Protein AF-A0A1C7N4V4-F1 (afdb_monomer)

Nearest PDB structures (foldseek):
  7eu1-assembly1_I  TM=4.969E-01  e=3.376E+00  Arabidopsis thaliana

Structure (mmCIF, N/CA/C/O backbone):
data_AF-A0A1C7N4V4-F1
#
_entry.id   AF-A0A1C7N4V4-F1
#
loop_
_atom_site.group_PDB
_atom_site.id
_atom_site.type_symbol
_atom_site.label_atom_id
_atom_site.label_alt_id
_atom_site.label_comp_id
_atom_site.label_asym_id
_atom_site.label_entity_id
_atom_site.label_seq_id
_atom_site.pdbx_PDB_ins_code
_atom_site.Cartn_x
_atom_site.Cartn_y
_atom_site.Cartn_z
_atom_site.occupancy
_atom_site.B_iso_or_equiv
_atom_site.auth_seq_id
_atom_site.auth_comp_id
_atom_site.auth_asym_id
_atom_site.auth_atom_id
_atom_site.pdbx_PDB_model_num
ATOM 1 N N . MET A 1 1 ? 25.519 3.344 -35.741 1.00 46.22 1 MET A N 1
ATOM 2 C CA . MET A 1 1 ? 24.400 3.957 -34.992 1.00 46.22 1 MET A CA 1
ATOM 3 C C . MET A 1 1 ? 23.697 2.880 -34.176 1.00 46.22 1 MET A C 1
ATOM 5 O O . MET A 1 1 ? 22.930 2.125 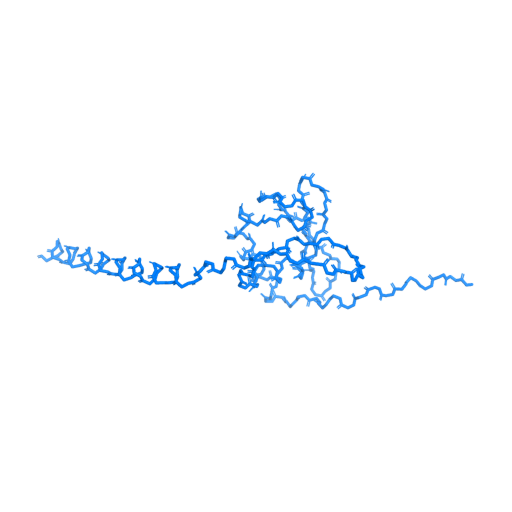-34.758 1.00 46.22 1 MET A O 1
ATOM 9 N N . PRO A 1 2 ? 23.956 2.745 -32.867 1.00 54.47 2 PRO A N 1
ATOM 10 C CA . PRO A 1 2 ? 23.003 2.107 -31.973 1.00 54.47 2 PRO A CA 1
ATOM 11 C C . PRO A 1 2 ? 22.009 3.168 -31.467 1.00 54.47 2 PRO A C 1
ATOM 13 O O . PRO A 1 2 ? 22.430 4.285 -31.159 1.00 54.47 2 PRO A O 1
ATOM 16 N N . PRO A 1 3 ? 20.701 2.872 -31.375 1.00 49.16 3 PRO A N 1
ATOM 17 C CA . PRO A 1 3 ? 19.761 3.797 -30.768 1.00 49.16 3 PRO A CA 1
ATOM 18 C C . PRO A 1 3 ? 20.096 3.902 -29.281 1.00 49.16 3 PRO A C 1
ATOM 20 O O . PRO A 1 3 ? 19.953 2.939 -28.523 1.00 49.16 3 PRO A O 1
ATOM 23 N N . SER A 1 4 ? 20.562 5.080 -28.873 1.00 50.47 4 SER A N 1
ATOM 24 C CA . SER A 1 4 ? 20.675 5.497 -27.482 1.00 50.47 4 SER A CA 1
ATOM 25 C C . SER A 1 4 ? 19.311 5.277 -26.839 1.00 50.47 4 SER A C 1
ATOM 27 O O . SER A 1 4 ? 18.379 6.045 -27.080 1.00 50.47 4 SER A O 1
ATOM 29 N N . ARG A 1 5 ? 19.153 4.181 -26.086 1.00 54.91 5 ARG A N 1
ATOM 30 C CA . ARG A 1 5 ? 17.935 3.918 -25.317 1.00 54.91 5 ARG A CA 1
ATOM 31 C C . ARG A 1 5 ? 17.734 5.124 -24.415 1.00 54.91 5 ARG A C 1
ATOM 33 O O . ARG A 1 5 ? 18.486 5.313 -23.462 1.00 54.91 5 ARG A O 1
ATOM 40 N N . GLY A 1 6 ? 16.764 5.958 -24.789 1.00 46.00 6 GLY A N 1
ATOM 41 C CA . GLY A 1 6 ? 16.431 7.185 -24.091 1.00 46.00 6 GLY A CA 1
ATOM 42 C C . GLY A 1 6 ? 16.343 6.897 -22.603 1.00 46.00 6 GLY A C 1
ATOM 43 O O . GLY A 1 6 ? 15.608 5.999 -22.181 1.00 46.00 6 GLY A O 1
ATOM 44 N N . ARG A 1 7 ? 17.145 7.633 -21.833 1.00 52.16 7 ARG A N 1
ATOM 45 C CA . ARG A 1 7 ? 17.119 7.665 -20.376 1.00 52.16 7 ARG A CA 1
ATOM 46 C C . ARG A 1 7 ? 15.733 8.158 -19.967 1.00 52.16 7 ARG A C 1
ATOM 48 O O . ARG A 1 7 ? 15.498 9.355 -19.854 1.00 52.16 7 ARG A O 1
ATOM 55 N N . ARG A 1 8 ? 14.785 7.228 -19.864 1.00 46.44 8 ARG A N 1
ATOM 56 C CA . ARG A 1 8 ? 13.410 7.519 -19.478 1.00 46.44 8 ARG A CA 1
ATOM 57 C C . ARG A 1 8 ? 13.401 7.844 -17.992 1.00 46.44 8 ARG A C 1
ATOM 59 O O . ARG A 1 8 ? 13.693 6.981 -17.175 1.00 46.44 8 ARG A O 1
ATOM 66 N N . SER A 1 9 ? 13.090 9.111 -17.740 1.00 45.44 9 SER A N 1
ATOM 67 C CA . SER A 1 9 ? 12.608 9.743 -16.518 1.00 45.44 9 SER A CA 1
ATOM 68 C C . SER A 1 9 ? 13.355 9.413 -15.233 1.00 45.44 9 SER A C 1
ATOM 70 O O . SER A 1 9 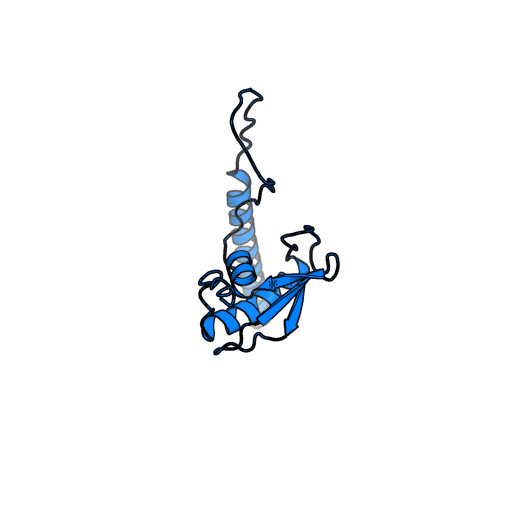? 13.286 8.318 -14.686 1.00 45.44 9 SER A O 1
ATOM 72 N N . THR A 1 10 ? 13.989 10.457 -14.713 1.00 50.41 10 THR A N 1
ATOM 73 C CA . THR A 1 10 ? 14.290 10.713 -13.305 1.00 50.41 10 THR A CA 1
ATOM 74 C C . THR A 1 10 ? 13.050 10.497 -12.423 1.00 50.41 10 THR A C 1
ATOM 76 O O . THR A 1 10 ? 12.449 11.442 -11.923 1.00 50.41 10 THR A O 1
ATOM 79 N N . LEU A 1 11 ? 12.626 9.247 -12.248 1.00 56.56 11 LEU A N 1
ATOM 80 C CA . LEU A 1 11 ? 11.815 8.845 -11.111 1.00 56.56 11 LEU A CA 1
ATOM 81 C C . LEU A 1 11 ? 12.766 8.880 -9.926 1.00 56.56 11 LEU A C 1
ATOM 83 O O . LEU A 1 11 ? 13.590 7.985 -9.747 1.00 56.56 11 LEU A O 1
ATOM 87 N N . SER A 1 12 ? 12.717 9.988 -9.196 1.00 67.12 12 SER A N 1
ATOM 88 C CA . SER A 1 12 ? 13.520 10.221 -8.006 1.00 67.12 12 SER A CA 1
ATOM 89 C C . SER A 1 12 ? 13.377 9.025 -7.066 1.00 67.12 12 SER A C 1
ATOM 91 O O . SER A 1 12 ? 12.292 8.768 -6.544 1.00 67.12 12 SER A O 1
ATOM 93 N N . HIS A 1 13 ? 14.455 8.258 -6.918 1.00 79.12 13 HIS A N 1
ATOM 94 C CA . HIS A 1 13 ? 14.512 7.099 -6.035 1.00 79.12 13 HIS A CA 1
ATOM 95 C C . HIS A 1 13 ? 14.109 7.517 -4.618 1.00 79.12 13 HIS A C 1
ATOM 97 O O . HIS A 1 13 ? 14.475 8.609 -4.182 1.00 79.12 13 HIS A O 1
ATOM 103 N N . LEU A 1 14 ? 13.346 6.671 -3.922 1.00 83.88 14 LEU A N 1
ATOM 104 C CA . LEU A 1 14 ? 13.024 6.915 -2.520 1.00 83.88 14 LEU A CA 1
ATOM 105 C C . LEU A 1 14 ? 14.290 6.768 -1.674 1.00 83.88 14 LEU A C 1
ATOM 107 O O . LEU A 1 14 ? 15.121 5.890 -1.951 1.00 83.88 14 LEU A O 1
ATOM 111 N N . THR A 1 15 ? 14.423 7.599 -0.643 1.00 88.38 15 THR A N 1
ATOM 112 C CA . THR A 1 15 ? 15.481 7.441 0.361 1.00 88.38 15 THR A CA 1
ATOM 113 C C . THR A 1 15 ? 15.248 6.168 1.187 1.00 88.38 15 THR A C 1
ATOM 115 O O . THR A 1 15 ? 14.132 5.640 1.214 1.00 88.38 15 THR A O 1
ATOM 118 N N . PRO A 1 16 ? 16.268 5.630 1.876 1.00 86.56 16 PRO A N 1
ATOM 119 C CA . PRO A 1 16 ? 16.095 4.460 2.739 1.00 86.56 16 PRO A CA 1
ATOM 120 C C . PRO A 1 16 ? 14.980 4.626 3.786 1.00 86.56 16 PRO A C 1
ATOM 122 O O . PRO A 1 16 ? 14.211 3.696 4.031 1.00 86.56 16 PRO A O 1
ATOM 125 N N . GLU A 1 17 ? 14.841 5.823 4.356 1.00 88.50 17 GLU A N 1
ATOM 126 C CA . GLU A 1 17 ? 13.809 6.164 5.338 1.00 88.50 17 GLU A CA 1
ATOM 127 C C . GLU A 1 17 ? 12.414 6.144 4.702 1.00 88.50 17 GLU A C 1
ATOM 129 O O . GLU A 1 17 ? 11.462 5.609 5.276 1.00 88.50 17 GLU A O 1
ATOM 134 N N . GLU A 1 18 ? 12.289 6.676 3.485 1.00 90.19 18 GLU A N 1
ATOM 135 C CA . GLU A 1 18 ? 11.046 6.638 2.716 1.00 90.19 18 GLU A CA 1
ATOM 136 C C . GLU A 1 18 ? 10.666 5.207 2.319 1.00 90.19 18 GLU A C 1
ATOM 138 O O . GLU A 1 18 ? 9.488 4.857 2.361 1.00 90.19 18 GLU A O 1
ATOM 143 N N . ILE A 1 19 ? 11.637 4.349 1.992 1.00 89.56 19 ILE A N 1
ATOM 144 C CA . ILE A 1 19 ? 11.397 2.926 1.704 1.00 89.56 19 ILE A CA 1
ATOM 145 C C . ILE A 1 19 ? 10.886 2.200 2.953 1.00 89.56 19 ILE A C 1
ATOM 147 O O . ILE A 1 19 ? 9.952 1.392 2.865 1.00 89.56 19 ILE A O 1
ATOM 151 N N . LEU A 1 20 ? 11.462 2.484 4.123 1.00 90.44 20 LEU A N 1
ATOM 152 C CA . LEU A 1 20 ? 10.993 1.918 5.386 1.00 90.44 20 LEU A CA 1
ATOM 153 C C . LEU A 1 20 ? 9.554 2.365 5.673 1.00 90.44 20 LEU A C 1
ATOM 155 O O . LEU A 1 20 ? 8.677 1.531 5.906 1.00 90.44 20 LEU A O 1
ATOM 159 N N . ARG A 1 21 ? 9.283 3.667 5.546 1.00 92.44 21 ARG A N 1
ATOM 160 C CA . ARG A 1 21 ? 7.944 4.236 5.729 1.00 92.44 21 ARG A CA 1
ATOM 161 C C . ARG A 1 21 ? 6.935 3.672 4.729 1.00 92.44 21 ARG A C 1
ATOM 163 O O . ARG A 1 21 ? 5.825 3.323 5.119 1.00 92.44 21 ARG A O 1
ATOM 170 N N . LEU A 1 22 ? 7.315 3.535 3.459 1.00 91.62 22 LEU A N 1
ATOM 171 C CA . LEU A 1 22 ? 6.507 2.891 2.424 1.00 91.62 22 LEU A CA 1
ATOM 172 C C . LEU A 1 22 ? 6.145 1.461 2.821 1.00 91.62 22 LEU A C 1
ATOM 174 O O . LEU A 1 22 ? 5.012 1.046 2.616 1.00 91.62 22 LEU A O 1
ATOM 178 N N . SER A 1 23 ? 7.097 0.708 3.373 1.00 90.19 23 SER A N 1
ATOM 179 C CA . SER A 1 23 ? 6.856 -0.664 3.835 1.00 90.19 23 SER A CA 1
ATOM 180 C C . SER A 1 23 ? 5.770 -0.705 4.899 1.00 90.19 23 SER A C 1
ATOM 182 O O . SER A 1 23 ? 4.791 -1.428 4.737 1.00 90.19 23 SER A O 1
ATOM 184 N N . GLN A 1 24 ? 5.896 0.145 5.915 1.00 91.25 24 GLN A N 1
ATOM 185 C CA . GLN A 1 24 ? 4.932 0.226 7.005 1.00 91.25 24 GLN A CA 1
ATOM 186 C C . GLN A 1 24 ? 3.550 0.694 6.528 1.00 91.25 24 GLN A C 1
ATOM 188 O O . GLN A 1 24 ? 2.540 0.074 6.849 1.00 91.25 24 GLN A O 1
ATOM 193 N N . LEU A 1 25 ? 3.489 1.766 5.728 1.00 90.81 25 LEU A N 1
ATOM 194 C CA . LEU A 1 25 ? 2.227 2.280 5.186 1.00 90.81 25 LEU A CA 1
ATOM 195 C C . LEU A 1 25 ? 1.543 1.250 4.292 1.00 90.81 25 LEU A C 1
ATOM 197 O O . LEU A 1 25 ? 0.332 1.058 4.376 1.00 90.81 25 LEU A O 1
ATOM 201 N N . PHE A 1 26 ? 2.318 0.576 3.447 1.00 91.25 26 PHE A N 1
ATOM 202 C CA . PHE A 1 26 ? 1.784 -0.444 2.568 1.00 91.25 26 PHE A CA 1
ATOM 203 C C . PHE A 1 26 ? 1.212 -1.610 3.370 1.00 91.25 26 PHE A C 1
ATOM 205 O O . PHE A 1 26 ? 0.096 -2.018 3.094 1.00 91.25 26 PHE A O 1
ATOM 212 N N . GLU A 1 27 ? 1.906 -2.125 4.383 1.00 90.69 27 GLU A N 1
ATOM 213 C CA . GLU A 1 27 ? 1.385 -3.227 5.202 1.00 90.69 27 GLU A CA 1
ATOM 214 C C . GLU A 1 27 ? 0.095 -2.860 5.942 1.00 90.69 27 GLU A C 1
ATOM 216 O O . GLU A 1 27 ? -0.852 -3.649 5.924 1.00 90.69 27 GLU A O 1
ATOM 221 N N . THR A 1 28 ? 0.022 -1.648 6.497 1.00 90.31 28 THR A N 1
ATOM 222 C CA . THR A 1 28 ? -1.169 -1.139 7.193 1.00 90.31 28 THR A CA 1
ATOM 223 C C . THR A 1 28 ? -2.358 -0.947 6.251 1.00 90.31 28 THR A C 1
ATOM 225 O O . THR A 1 28 ? -3.487 -1.281 6.604 1.00 90.31 28 THR A O 1
ATOM 228 N N . HIS A 1 29 ? -2.127 -0.424 5.043 1.00 88.19 29 HIS A N 1
ATOM 229 C CA . HIS A 1 29 ? -3.203 -0.023 4.131 1.00 88.19 29 HIS A CA 1
ATOM 230 C C . HIS A 1 29 ? -3.412 -0.968 2.938 1.00 88.19 29 HIS A C 1
ATOM 232 O O . HIS A 1 29 ? -4.314 -0.723 2.138 1.00 88.19 29 HIS A O 1
ATOM 238 N N . ARG A 1 30 ? -2.644 -2.062 2.797 1.00 87.94 30 ARG A N 1
ATOM 239 C CA . ARG A 1 30 ? -2.673 -2.927 1.595 1.00 87.94 30 ARG A CA 1
ATOM 240 C C . ARG A 1 30 ? -4.057 -3.454 1.250 1.00 87.94 30 ARG A C 1
ATOM 242 O O . ARG A 1 30 ? -4.364 -3.560 0.071 1.00 87.94 30 ARG A O 1
ATOM 249 N N . SER A 1 31 ? -4.871 -3.800 2.248 1.00 88.88 31 SER A N 1
ATOM 250 C CA . SER A 1 31 ? -6.215 -4.359 2.050 1.00 88.88 31 SER A CA 1
ATOM 251 C C . SER A 1 31 ? -7.178 -3.349 1.436 1.00 88.88 31 SER A C 1
ATOM 253 O O . SER A 1 31 ? -8.088 -3.750 0.723 1.00 88.88 31 SER A O 1
ATOM 255 N N . ASN A 1 32 ? -6.937 -2.060 1.677 1.00 87.00 32 ASN A N 1
ATOM 256 C CA . ASN A 1 32 ? -7.734 -0.942 1.182 1.00 87.00 32 ASN A CA 1
ATOM 257 C C . ASN A 1 32 ? -7.054 -0.210 0.014 1.00 87.00 32 ASN A C 1
ATOM 259 O O . ASN A 1 32 ? -7.591 0.764 -0.502 1.00 87.00 32 ASN A O 1
ATOM 263 N N . PHE A 1 33 ? -5.869 -0.658 -0.410 1.00 88.12 33 PHE A N 1
ATOM 264 C CA . PHE A 1 33 ? -5.151 -0.053 -1.521 1.00 88.12 33 PHE A CA 1
ATOM 265 C C . PHE A 1 33 ? -5.716 -0.549 -2.854 1.00 88.12 33 PHE A C 1
ATOM 267 O O . PHE A 1 33 ? -5.687 -1.751 -3.143 1.00 88.12 33 PHE A O 1
ATOM 274 N N . SER A 1 34 ? -6.182 0.378 -3.686 1.00 90.56 34 SER A N 1
ATOM 275 C CA . SER A 1 34 ? -6.705 0.084 -5.020 1.00 90.56 34 SER A CA 1
ATOM 276 C C . SER A 1 34 ? -5.614 0.156 -6.079 1.00 90.56 34 SER A C 1
ATOM 278 O O . SER A 1 34 ? -4.818 1.093 -6.129 1.00 90.56 34 SER A O 1
ATOM 280 N N . CYS A 1 35 ? -5.574 -0.839 -6.967 1.00 90.06 35 CYS A N 1
ATOM 281 C CA . CYS A 1 35 ? -4.682 -0.788 -8.120 1.00 90.06 35 CYS A CA 1
ATOM 282 C C . CYS A 1 35 ? -5.022 0.421 -9.007 1.00 90.06 35 CYS A C 1
ATOM 284 O O . CYS A 1 35 ? -6.153 0.554 -9.457 1.00 90.06 35 CYS A O 1
ATOM 286 N N . MET A 1 36 ? -4.033 1.244 -9.360 1.00 88.25 36 MET A N 1
ATOM 287 C CA . MET A 1 36 ? -4.240 2.441 -10.197 1.00 88.25 36 MET A CA 1
ATOM 288 C C . MET A 1 36 ? -4.575 2.143 -11.671 1.00 88.25 36 MET A C 1
ATOM 290 O O . MET A 1 36 ? -4.658 3.062 -12.473 1.00 88.25 36 MET A O 1
ATOM 294 N N . GLN A 1 37 ? -4.640 0.868 -12.062 1.00 91.25 37 GLN A N 1
ATOM 295 C CA . GLN A 1 37 ? -4.886 0.444 -13.447 1.00 91.25 37 GLN A CA 1
ATOM 296 C C . GLN A 1 37 ? -6.216 -0.290 -13.605 1.00 91.25 37 GLN A C 1
ATOM 298 O O . GLN A 1 37 ? -6.876 -0.135 -14.620 1.00 91.25 37 GLN A O 1
ATOM 303 N N . CYS A 1 38 ? -6.594 -1.119 -12.629 1.00 91.06 38 CYS A N 1
ATOM 304 C CA . CYS A 1 38 ? -7.841 -1.892 -12.678 1.00 91.06 38 CYS A CA 1
ATOM 305 C C . CYS A 1 38 ? -8.784 -1.601 -11.508 1.00 91.06 38 CYS A C 1
ATOM 307 O O . CYS A 1 38 ? -9.815 -2.251 -11.390 1.00 91.06 38 CYS A O 1
ATOM 309 N N . HIS A 1 39 ? -8.412 -0.679 -10.614 1.00 90.31 39 HIS A N 1
ATOM 310 C CA . HIS A 1 39 ? -9.173 -0.269 -9.429 1.00 90.31 39 HIS A CA 1
ATOM 311 C C . HIS A 1 39 ? -9.522 -1.391 -8.443 1.00 90.31 39 HIS A C 1
ATOM 313 O O . HIS A 1 39 ? -10.191 -1.146 -7.446 1.00 90.31 39 HIS A O 1
ATOM 319 N N . ALA A 1 40 ? -9.005 -2.605 -8.652 1.00 89.62 40 ALA A N 1
ATOM 320 C CA . ALA A 1 40 ? -9.224 -3.718 -7.749 1.00 89.62 40 ALA A CA 1
ATOM 321 C C . ALA A 1 40 ? -8.485 -3.496 -6.420 1.00 89.62 40 ALA A C 1
ATOM 323 O O . ALA A 1 40 ? -7.250 -3.402 -6.378 1.00 89.62 40 ALA A O 1
ATOM 324 N N . THR A 1 41 ? -9.249 -3.432 -5.335 1.00 92.69 41 THR A N 1
ATOM 325 C CA . THR A 1 41 ? -8.769 -3.194 -3.970 1.00 92.69 41 THR A CA 1
ATOM 326 C C . THR A 1 41 ? -8.123 -4.439 -3.373 1.00 92.69 41 THR A C 1
ATOM 328 O O . THR A 1 41 ? -8.596 -5.554 -3.582 1.00 92.69 41 THR A O 1
ATOM 331 N N . GLY A 1 42 ? -7.024 -4.280 -2.633 1.00 89.94 42 GLY A N 1
ATOM 332 C CA . GLY A 1 42 ? -6.407 -5.388 -1.894 1.00 89.94 42 GLY A CA 1
ATOM 333 C C . GLY A 1 42 ? -5.616 -6.374 -2.757 1.00 89.94 42 GLY A C 1
ATOM 334 O O . GLY A 1 42 ? -5.207 -7.430 -2.280 1.00 89.94 42 GLY A O 1
ATOM 335 N N . THR A 1 43 ? -5.393 -6.047 -4.030 1.00 92.00 43 THR A N 1
ATOM 336 C CA . THR A 1 43 ? -4.783 -6.960 -5.014 1.00 92.00 43 THR A CA 1
ATOM 337 C C . THR A 1 43 ? -3.310 -6.678 -5.279 1.00 92.00 43 THR A C 1
ATOM 339 O O . THR A 1 43 ? -2.669 -7.417 -6.032 1.00 92.00 43 THR A O 1
ATOM 342 N N . LEU A 1 44 ? -2.764 -5.608 -4.697 1.00 92.06 44 LEU A N 1
ATOM 343 C CA . LEU A 1 44 ? -1.371 -5.228 -4.874 1.00 92.06 44 LEU A CA 1
ATOM 344 C C . LEU A 1 44 ? -0.463 -6.032 -3.935 1.00 92.06 44 LEU A C 1
ATOM 346 O O . LEU A 1 44 ? -0.736 -6.168 -2.744 1.00 92.06 44 LEU A O 1
ATOM 350 N N . HIS A 1 45 ? 0.651 -6.534 -4.461 1.00 91.88 45 HIS A N 1
ATOM 351 C CA . HIS A 1 45 ? 1.653 -7.296 -3.717 1.00 91.88 45 HIS A CA 1
ATOM 352 C C . HIS A 1 45 ? 3.062 -6.818 -4.044 1.00 91.88 45 HIS A C 1
ATOM 354 O O . HIS A 1 45 ? 3.301 -6.297 -5.126 1.00 91.88 45 HIS A O 1
ATOM 360 N N . ARG A 1 46 ? 4.018 -7.027 -3.134 1.00 91.19 46 ARG A N 1
ATOM 361 C CA . ARG A 1 46 ? 5.437 -6.767 -3.414 1.00 91.19 46 ARG A CA 1
ATOM 362 C C . ARG A 1 46 ? 5.994 -7.797 -4.395 1.00 91.19 46 ARG A C 1
ATOM 364 O O . ARG A 1 46 ? 5.822 -8.993 -4.189 1.00 91.19 46 ARG A O 1
ATOM 371 N N . ASN A 1 47 ? 6.695 -7.318 -5.419 1.00 88.69 47 ASN A N 1
ATOM 372 C CA . ASN A 1 47 ? 7.326 -8.103 -6.480 1.00 88.69 47 ASN A CA 1
ATOM 373 C C . ASN A 1 47 ? 8.864 -7.987 -6.434 1.00 88.69 47 ASN A C 1
ATOM 375 O O . ASN A 1 47 ? 9.534 -7.849 -7.454 1.00 88.69 47 ASN A O 1
ATOM 379 N N . GLY A 1 48 ? 9.428 -7.979 -5.223 1.00 85.69 48 GLY A N 1
ATOM 380 C CA . GLY A 1 48 ? 10.868 -7.834 -5.001 1.00 85.69 48 GLY A CA 1
ATOM 381 C C . GLY A 1 48 ? 11.371 -6.395 -5.131 1.00 85.69 48 GLY A C 1
ATOM 382 O O . GLY A 1 48 ? 10.602 -5.440 -4.996 1.00 85.69 48 GLY A O 1
ATOM 383 N N . HIS A 1 49 ? 12.675 -6.247 -5.378 1.00 81.88 49 HIS A N 1
ATOM 384 C CA . HIS A 1 49 ? 13.371 -4.959 -5.407 1.00 81.88 49 HIS A CA 1
ATOM 385 C C . HIS A 1 49 ? 14.086 -4.733 -6.743 1.00 81.88 49 HIS A C 1
ATOM 387 O O . HIS A 1 49 ? 14.542 -5.680 -7.382 1.00 81.88 49 HIS A O 1
ATOM 393 N N . SER A 1 50 ? 14.203 -3.474 -7.159 1.00 79.25 50 SER A N 1
ATOM 394 C CA . SER A 1 50 ? 15.045 -3.081 -8.284 1.00 79.25 50 SER A CA 1
ATOM 395 C C . SER A 1 50 ? 16.526 -3.176 -7.911 1.00 79.25 50 SER A C 1
ATOM 397 O O . SER A 1 50 ? 16.900 -3.028 -6.750 1.00 79.25 50 SER A O 1
ATOM 399 N N . THR A 1 51 ? 17.384 -3.361 -8.915 1.00 73.88 51 THR A N 1
ATOM 400 C CA . THR A 1 51 ? 18.849 -3.440 -8.765 1.00 73.88 51 THR A CA 1
ATOM 401 C C . THR A 1 51 ? 19.518 -2.085 -8.483 1.00 73.88 51 THR A C 1
ATOM 403 O O . THR A 1 51 ? 20.736 -1.970 -8.593 1.00 73.88 51 THR A O 1
ATOM 406 N N . GLY A 1 52 ? 18.742 -1.035 -8.187 1.00 70.38 52 GLY A N 1
ATOM 407 C CA . GLY A 1 52 ? 19.269 0.288 -7.847 1.00 70.38 52 GLY A CA 1
ATOM 408 C C . GLY A 1 52 ? 19.887 0.331 -6.448 1.00 70.38 52 GLY A C 1
ATOM 409 O O . GLY A 1 52 ? 19.670 -0.566 -5.640 1.00 70.38 52 GLY A O 1
ATOM 410 N N . ASN A 1 53 ? 20.631 1.399 -6.149 1.00 71.75 53 ASN A N 1
ATOM 411 C CA . ASN A 1 53 ? 21.139 1.675 -4.805 1.00 71.75 53 ASN A CA 1
ATOM 412 C C . ASN A 1 53 ? 20.545 3.008 -4.294 1.00 71.75 53 ASN A C 1
ATOM 414 O O . ASN A 1 53 ? 20.869 4.045 -4.877 1.00 71.75 53 ASN A O 1
ATOM 418 N N . PRO A 1 54 ? 19.665 3.011 -3.272 1.00 78.00 54 PRO A N 1
ATOM 419 C CA . PRO A 1 54 ? 19.158 1.848 -2.540 1.00 78.00 54 PRO A CA 1
ATOM 420 C C . PRO A 1 54 ? 18.148 1.017 -3.364 1.00 78.00 54 PRO A C 1
ATOM 422 O O . PRO A 1 54 ? 17.459 1.579 -4.231 1.00 78.00 54 PRO A O 1
ATOM 425 N N . PRO A 1 55 ? 18.034 -0.301 -3.096 1.00 82.50 55 PRO A N 1
ATOM 426 C CA . PRO A 1 55 ? 17.113 -1.187 -3.805 1.00 82.50 55 PRO A CA 1
ATOM 427 C C . PRO A 1 55 ? 15.666 -0.745 -3.584 1.00 82.50 55 PRO A C 1
ATOM 429 O O . PRO A 1 55 ? 15.181 -0.698 -2.456 1.00 82.50 55 PRO A O 1
ATOM 432 N N . GLN A 1 56 ? 14.962 -0.405 -4.667 1.00 87.06 56 GLN A N 1
ATOM 433 C CA . GLN A 1 56 ? 13.600 0.133 -4.580 1.00 87.06 56 GLN A CA 1
ATOM 434 C C . GLN A 1 56 ? 12.584 -1.006 -4.662 1.00 87.06 56 GLN A C 1
ATOM 436 O O . GLN A 1 56 ? 12.656 -1.788 -5.612 1.00 87.06 56 GLN A O 1
ATOM 441 N N . PRO A 1 57 ? 11.607 -1.112 -3.749 1.00 89.38 57 PRO A N 1
ATOM 442 C CA . PRO A 1 57 ? 10.576 -2.135 -3.858 1.00 89.38 57 PRO A CA 1
ATOM 443 C C . PRO A 1 57 ? 9.732 -1.931 -5.124 1.00 89.38 57 PRO A C 1
ATOM 445 O O . PRO A 1 57 ? 9.446 -0.811 -5.546 1.00 89.38 57 PRO A O 1
ATOM 448 N N . SER A 1 58 ? 9.302 -3.024 -5.738 1.00 90.81 58 SER A N 1
ATOM 449 C CA . SER A 1 58 ? 8.318 -2.999 -6.819 1.00 90.81 58 SER A CA 1
ATOM 450 C C . SER A 1 58 ? 7.046 -3.700 -6.372 1.00 90.81 58 SER A C 1
ATOM 452 O O . SER A 1 58 ? 7.075 -4.561 -5.490 1.00 90.81 58 SER A O 1
ATOM 454 N N . PHE A 1 59 ? 5.919 -3.315 -6.956 1.00 91.69 59 PHE A N 1
ATOM 455 C CA . PHE A 1 59 ? 4.613 -3.839 -6.589 1.00 91.69 59 PHE A CA 1
ATOM 456 C C . PHE A 1 59 ? 3.888 -4.332 -7.828 1.00 91.69 59 PHE A C 1
ATOM 458 O O . PHE A 1 59 ? 3.951 -3.684 -8.861 1.00 91.69 59 PHE A O 1
ATOM 465 N N . ILE A 1 60 ? 3.188 -5.454 -7.744 1.00 93.69 60 ILE A N 1
ATOM 466 C CA . ILE A 1 60 ? 2.414 -6.032 -8.838 1.00 93.69 60 ILE A CA 1
ATOM 467 C C . ILE A 1 60 ? 0.966 -6.226 -8.403 1.00 93.69 60 ILE A C 1
ATOM 469 O O . ILE A 1 60 ? 0.693 -6.697 -7.298 1.00 93.69 60 ILE A O 1
ATOM 473 N N . CYS A 1 61 ? 0.025 -5.855 -9.264 1.00 94.00 61 CYS A N 1
ATOM 474 C CA . CYS A 1 61 ? -1.378 -6.193 -9.074 1.00 94.00 61 CYS A CA 1
ATOM 475 C C . CYS A 1 61 ? -1.628 -7.636 -9.522 1.00 94.00 61 CYS A C 1
ATOM 477 O O . CYS A 1 61 ? -1.332 -7.985 -10.660 1.00 94.00 61 CYS A O 1
ATOM 479 N N . LYS A 1 62 ? -2.221 -8.471 -8.665 1.00 94.31 62 LYS A N 1
ATOM 480 C CA . LYS A 1 62 ? -2.582 -9.850 -9.030 1.00 94.31 62 LYS A CA 1
ATOM 481 C C . LYS A 1 62 ? -3.691 -9.951 -10.077 1.00 94.31 62 LYS A C 1
ATOM 483 O O . LYS A 1 62 ? -3.737 -10.957 -10.768 1.00 94.31 62 LYS A O 1
ATOM 488 N N . GLN A 1 63 ? -4.556 -8.942 -10.196 1.00 92.69 63 GLN A N 1
ATOM 489 C CA . GLN A 1 63 ? -5.680 -8.979 -11.138 1.00 92.69 63 GLN A CA 1
ATOM 490 C C . GLN A 1 63 ? -5.269 -8.601 -12.562 1.00 92.69 63 GLN A C 1
ATOM 492 O O . GLN A 1 63 ? -5.573 -9.324 -13.500 1.00 92.69 63 GLN A O 1
ATOM 497 N N . CYS A 1 64 ? -4.558 -7.483 -12.740 1.00 94.19 64 CYS A N 1
ATOM 498 C CA . CYS A 1 64 ? -4.169 -7.006 -14.073 1.00 94.19 64 CYS A CA 1
ATOM 499 C C . CYS A 1 64 ? -2.689 -7.231 -14.413 1.00 94.19 64 CYS A C 1
ATOM 501 O O . CYS A 1 64 ? -2.225 -6.783 -15.461 1.00 94.19 64 CYS A O 1
ATOM 503 N N . SER A 1 65 ? -1.925 -7.854 -13.508 1.00 93.00 65 SER A N 1
ATOM 504 C CA . SER A 1 65 ? -0.481 -8.116 -13.640 1.00 93.00 65 SER A CA 1
ATOM 505 C C . SER A 1 65 ? 0.380 -6.869 -13.883 1.00 93.00 65 SER A C 1
ATOM 507 O O . SER A 1 65 ? 1.552 -6.979 -14.239 1.00 93.00 65 SER A O 1
ATOM 509 N N . LYS A 1 66 ? -0.171 -5.665 -13.681 1.00 92.00 66 LYS A N 1
ATOM 510 C CA . LYS A 1 66 ? 0.565 -4.409 -13.845 1.00 92.00 66 LYS A CA 1
ATOM 511 C C . LYS A 1 66 ? 1.514 -4.185 -12.677 1.00 92.00 66 LYS A C 1
ATOM 513 O O . LYS A 1 66 ? 1.135 -4.333 -11.513 1.00 92.00 66 LYS A O 1
ATOM 518 N N . THR A 1 67 ? 2.729 -3.769 -13.018 1.00 90.88 67 THR A N 1
ATOM 519 C CA . THR A 1 67 ? 3.775 -3.416 -12.059 1.00 90.88 67 THR A CA 1
ATOM 520 C C . THR A 1 67 ? 3.780 -1.913 -11.797 1.00 90.88 67 THR A C 1
ATOM 522 O O . THR A 1 67 ? 3.811 -1.106 -12.725 1.00 90.88 67 THR A O 1
ATOM 525 N N . HIS A 1 68 ? 3.807 -1.544 -10.524 1.00 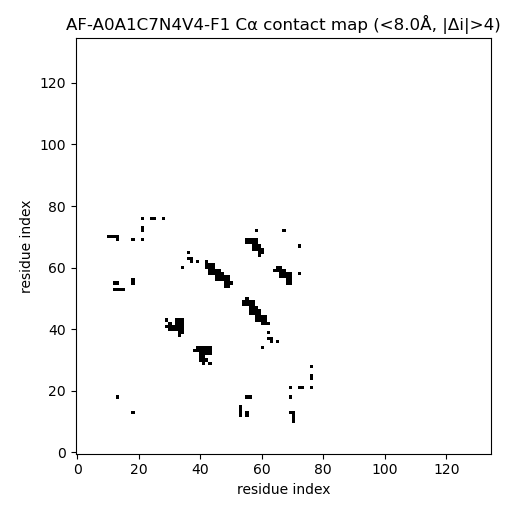89.06 68 HIS A N 1
ATOM 526 C CA . HIS A 1 68 ? 3.915 -0.192 -10.004 1.00 89.06 68 HIS A CA 1
ATOM 527 C C . HIS A 1 68 ? 5.258 -0.035 -9.281 1.00 89.06 68 HIS A C 1
ATOM 529 O O . HIS A 1 68 ? 5.708 -0.924 -8.554 1.00 89.06 68 HIS A O 1
ATOM 535 N N . ASN A 1 69 ? 5.924 1.097 -9.496 1.00 89.88 69 ASN A N 1
ATOM 536 C CA . ASN A 1 69 ? 7.195 1.401 -8.840 1.00 89.88 69 ASN A CA 1
ATOM 537 C C . ASN A 1 69 ? 6.977 1.913 -7.400 1.00 89.88 69 ASN A C 1
ATOM 539 O O . ASN A 1 69 ? 5.879 2.355 -7.052 1.00 89.88 69 ASN A O 1
ATOM 543 N N . ALA A 1 70 ? 8.034 1.879 -6.580 1.00 89.19 70 ALA A N 1
ATOM 544 C CA . ALA A 1 70 ? 7.995 2.308 -5.180 1.00 89.19 70 ALA A CA 1
ATOM 545 C C . ALA A 1 70 ? 7.426 3.714 -4.991 1.00 89.19 70 ALA A C 1
ATOM 547 O O . ALA A 1 70 ? 6.564 3.927 -4.143 1.00 89.19 70 ALA A O 1
ATOM 548 N N . ARG A 1 71 ? 7.899 4.666 -5.799 1.00 87.81 71 ARG A N 1
ATOM 549 C CA . ARG A 1 71 ? 7.548 6.078 -5.670 1.00 87.81 71 ARG A CA 1
ATOM 550 C C . ARG A 1 71 ? 6.074 6.330 -5.933 1.00 87.81 71 ARG A C 1
ATOM 552 O O . ARG A 1 71 ? 5.423 6.992 -5.139 1.00 87.81 71 ARG A O 1
ATOM 559 N N . THR A 1 72 ? 5.534 5.753 -6.999 1.00 88.31 72 THR A N 1
ATOM 560 C CA . THR A 1 72 ? 4.115 5.864 -7.331 1.00 88.31 72 THR A CA 1
ATOM 561 C C . THR A 1 72 ? 3.240 5.332 -6.194 1.00 88.31 72 THR A C 1
ATOM 563 O O . THR A 1 72 ? 2.268 5.982 -5.812 1.00 88.31 72 THR A O 1
ATOM 566 N N . VAL A 1 73 ? 3.601 4.190 -5.601 1.00 89.00 73 VAL A N 1
ATOM 567 C CA . VAL A 1 73 ? 2.852 3.629 -4.464 1.00 89.00 73 VAL A CA 1
ATOM 568 C C . VAL A 1 73 ? 3.005 4.506 -3.217 1.00 89.00 73 VAL A C 1
ATOM 570 O O . VAL A 1 73 ? 2.019 4.766 -2.535 1.00 89.00 73 VAL A O 1
ATOM 573 N N . PHE A 1 74 ? 4.206 5.025 -2.951 1.00 90.06 74 PHE A N 1
ATOM 574 C CA . PHE A 1 74 ? 4.468 5.930 -1.832 1.00 90.06 74 PHE A CA 1
ATOM 575 C C . PHE A 1 74 ? 3.670 7.226 -1.928 1.00 90.06 74 PHE A C 1
ATOM 577 O O . PHE A 1 74 ? 3.007 7.604 -0.968 1.00 90.06 74 PHE A O 1
ATOM 584 N N . GLU A 1 75 ? 3.660 7.875 -3.090 1.00 89.12 75 GLU A N 1
ATOM 585 C CA . GLU A 1 75 ? 2.871 9.086 -3.320 1.00 89.12 75 GLU A CA 1
ATOM 586 C C . GLU A 1 75 ? 1.372 8.808 -3.171 1.00 89.12 75 GLU A C 1
ATOM 588 O O . GLU A 1 75 ? 0.658 9.617 -2.594 1.00 89.12 75 GLU A O 1
ATOM 593 N N . THR A 1 76 ? 0.892 7.648 -3.624 1.00 87.88 76 THR A N 1
ATOM 594 C CA . THR A 1 76 ? -0.526 7.275 -3.485 1.00 87.88 76 THR A CA 1
ATOM 595 C C . THR A 1 76 ? -0.915 7.021 -2.026 1.00 87.88 76 THR A C 1
ATOM 597 O O . THR A 1 76 ? -2.010 7.380 -1.617 1.00 87.88 76 THR A O 1
ATOM 600 N N . LEU A 1 77 ? -0.019 6.436 -1.225 1.00 87.00 77 LEU A N 1
ATOM 601 C CA . LEU A 1 77 ? -0.256 6.167 0.200 1.00 87.00 77 LEU A CA 1
ATOM 602 C C . LEU A 1 77 ? -0.081 7.396 1.098 1.00 87.00 77 LEU A C 1
ATOM 604 O O . LEU A 1 77 ? -0.643 7.443 2.188 1.00 87.00 77 LEU A O 1
ATOM 608 N N . THR A 1 78 ? 0.748 8.354 0.685 1.00 85.81 78 THR A N 1
ATOM 609 C CA . THR A 1 78 ? 1.055 9.559 1.471 1.00 85.81 78 THR A CA 1
ATOM 610 C C . THR A 1 78 ? 0.205 10.761 1.087 1.00 85.81 78 THR A C 1
ATOM 612 O O . THR A 1 78 ? 0.089 11.686 1.892 1.00 85.81 78 THR A O 1
ATOM 615 N N . LYS A 1 79 ? -0.404 10.769 -0.106 1.00 79.75 79 LYS A N 1
ATOM 616 C CA . LYS A 1 79 ? -1.376 11.799 -0.468 1.00 79.75 79 LYS A CA 1
ATOM 617 C C . LYS A 1 79 ? -2.615 11.658 0.424 1.00 79.75 79 LYS A C 1
ATOM 619 O O . LYS A 1 79 ? -3.225 10.588 0.435 1.00 79.75 79 LYS A O 1
ATOM 624 N N . PRO A 1 80 ? -3.007 12.713 1.161 1.00 53.22 80 PRO A N 1
ATOM 625 C CA . PRO A 1 80 ? -4.300 12.732 1.828 1.00 53.22 80 PRO A CA 1
ATOM 626 C C . PRO A 1 80 ? -5.371 12.611 0.747 1.00 53.22 80 PRO A C 1
ATOM 628 O O . PRO A 1 80 ? -5.258 13.274 -0.282 1.00 53.22 80 PRO A O 1
ATOM 631 N N . SER A 1 81 ? -6.345 11.730 0.969 1.00 46.25 81 SER A N 1
ATOM 632 C CA . SER A 1 81 ? -7.430 11.359 0.061 1.00 46.25 81 SER A CA 1
ATOM 633 C C . SER A 1 81 ? -7.971 12.552 -0.732 1.00 46.25 81 SER A C 1
ATOM 635 O O . SER A 1 81 ? -8.890 13.240 -0.299 1.00 46.25 81 SER A O 1
ATOM 637 N N . GLN A 1 82 ? -7.396 12.801 -1.904 1.00 39.59 82 GLN A N 1
ATOM 638 C CA . GLN A 1 82 ? -8.027 13.611 -2.927 1.00 39.59 82 GLN A CA 1
ATOM 639 C C . GLN A 1 82 ? -8.901 12.625 -3.704 1.00 39.59 82 GLN A C 1
ATOM 641 O O . GLN A 1 82 ? -8.382 11.570 -4.086 1.00 39.59 82 GLN A O 1
ATOM 646 N N . PRO A 1 83 ? -10.208 12.884 -3.878 1.00 38.38 83 PRO A N 1
ATOM 647 C CA . PRO A 1 83 ? -11.065 11.990 -4.639 1.00 38.38 83 PRO A CA 1
ATOM 648 C C . PRO A 1 83 ? -10.459 11.848 -6.035 1.00 38.38 83 PRO A C 1
ATOM 650 O O . PRO A 1 83 ? -10.365 12.809 -6.795 1.00 38.38 83 PRO A O 1
ATOM 653 N N . THR A 1 84 ? -9.950 10.657 -6.338 1.00 37.69 84 THR A N 1
ATOM 654 C CA . THR A 1 84 ? -9.536 10.298 -7.686 1.00 37.69 84 THR A CA 1
ATOM 655 C C . THR A 1 84 ? -10.806 10.102 -8.495 1.00 37.69 84 THR A C 1
ATOM 657 O O . THR A 1 84 ? -11.326 8.990 -8.563 1.00 37.69 84 THR A O 1
ATOM 660 N N . ASP A 1 85 ? -11.295 11.181 -9.100 1.00 34.25 85 ASP A N 1
ATOM 661 C CA . ASP A 1 85 ? -11.991 11.070 -10.371 1.00 34.25 85 ASP A CA 1
ATOM 662 C C . ASP A 1 85 ? -11.002 10.445 -11.354 1.00 34.25 85 ASP A C 1
ATOM 664 O O . ASP A 1 85 ? -10.024 11.049 -11.799 1.00 34.25 85 ASP A O 1
ATOM 668 N N . THR A 1 86 ? -11.215 9.164 -11.622 1.00 44.47 86 THR A N 1
ATOM 669 C CA . THR A 1 86 ? -10.738 8.508 -12.830 1.00 44.47 86 THR A CA 1
ATOM 670 C C . THR A 1 86 ? -11.183 9.356 -14.011 1.00 44.47 86 THR A C 1
ATOM 672 O O . THR A 1 86 ? -12.375 9.408 -14.299 1.00 44.47 86 THR A O 1
ATOM 675 N N . ASN A 1 87 ? -10.255 9.988 -14.726 1.00 36.50 87 ASN A N 1
ATOM 676 C CA . ASN A 1 87 ? -10.514 10.215 -16.132 1.00 36.50 87 ASN A CA 1
ATOM 677 C C . ASN A 1 87 ? -9.288 9.944 -16.988 1.00 36.50 87 ASN A C 1
ATOM 679 O O . ASN A 1 87 ? -8.161 10.358 -16.709 1.00 36.50 87 ASN A O 1
ATOM 683 N N . ASP A 1 88 ? -9.602 9.166 -18.005 1.00 38.84 88 ASP A N 1
ATOM 684 C CA . ASP A 1 88 ? -8.781 8.696 -19.084 1.00 38.84 88 ASP A CA 1
ATOM 685 C C . ASP A 1 88 ? -8.289 9.875 -19.939 1.00 38.84 88 ASP A C 1
ATOM 687 O O . ASP A 1 88 ? -8.876 10.955 -19.983 1.00 38.84 88 ASP A O 1
ATOM 691 N N . SER A 1 89 ? -7.160 9.629 -20.585 1.00 40.66 89 SER A N 1
ATOM 692 C CA . SER A 1 89 ? -6.647 10.215 -21.818 1.00 40.66 89 SER A CA 1
ATOM 693 C C . SER A 1 89 ? -7.473 11.283 -22.560 1.00 40.66 89 SER A C 1
ATOM 695 O O . SER A 1 89 ? -8.621 11.082 -22.930 1.00 40.66 89 SER A O 1
ATOM 697 N N . HIS A 1 90 ? -6.715 12.270 -23.050 1.00 36.75 90 HIS A N 1
ATOM 698 C CA . HIS A 1 90 ? -6.873 12.919 -24.357 1.00 36.75 90 HIS A CA 1
ATOM 699 C C . HIS A 1 90 ? -7.945 14.013 -24.556 1.00 36.75 90 HIS A C 1
ATOM 701 O O . HIS A 1 90 ? -9.141 13.793 -24.469 1.00 36.75 90 HIS A O 1
ATOM 707 N N . SER A 1 91 ? -7.434 15.125 -25.103 1.00 37.34 91 SER A N 1
ATOM 708 C CA . SER A 1 91 ? -8.008 15.881 -26.227 1.00 37.34 91 SER A CA 1
ATOM 709 C C . SER A 1 91 ? -9.177 16.839 -25.964 1.00 37.34 91 SER A C 1
ATOM 711 O O . SER A 1 91 ? -10.288 16.422 -25.695 1.0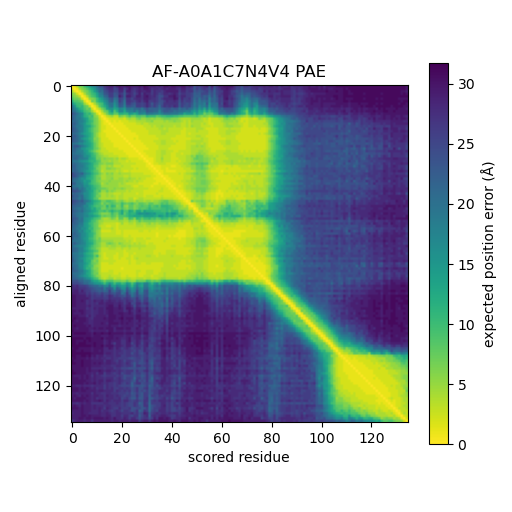0 37.34 91 SER A O 1
ATOM 713 N N . MET A 1 92 ? -8.861 18.124 -26.182 1.00 39.12 92 MET A N 1
ATOM 714 C CA . MET A 1 92 ? -9.643 19.194 -26.829 1.00 39.12 92 MET A CA 1
ATOM 715 C C . MET A 1 92 ? -11.140 19.352 -26.504 1.00 39.12 92 MET A C 1
ATOM 717 O O . MET A 1 92 ? -11.935 18.449 -26.702 1.00 39.12 92 MET A O 1
ATOM 721 N N . GLU A 1 93 ? -11.464 20.587 -26.103 1.00 48.91 93 GLU A N 1
ATOM 722 C CA . GLU A 1 93 ? -12.735 21.329 -26.182 1.00 48.91 93 GLU A CA 1
ATOM 723 C C . GLU A 1 93 ? -14.033 20.566 -26.511 1.00 48.91 93 GLU A C 1
ATOM 725 O O . GLU A 1 93 ? -14.144 19.938 -27.555 1.00 48.91 93 GLU A O 1
ATOM 730 N N . ILE A 1 94 ? -15.083 20.781 -25.704 1.00 33.47 94 ILE A N 1
ATOM 731 C CA . ILE A 1 94 ? -16.341 21.449 -26.111 1.00 33.47 94 ILE A CA 1
ATOM 732 C C . ILE A 1 94 ? -17.351 21.433 -24.945 1.00 33.47 94 ILE A C 1
ATOM 734 O O . ILE A 1 94 ? -17.582 20.424 -24.286 1.00 33.47 94 ILE A O 1
ATOM 738 N N . SER A 1 95 ? -17.943 22.611 -24.730 1.00 49.91 95 SER A N 1
ATOM 739 C CA . SER A 1 95 ? -19.229 22.929 -24.092 1.00 49.91 95 SER A CA 1
ATOM 740 C C . SER A 1 95 ? -20.199 21.761 -23.849 1.00 49.91 95 SER A C 1
ATOM 742 O O . SER A 1 95 ? -20.615 21.098 -24.794 1.00 49.91 95 SER A O 1
ATOM 744 N N . SER A 1 96 ? -20.726 21.621 -22.629 1.00 34.38 96 SER A N 1
ATOM 745 C CA . SER A 1 96 ? -22.058 22.137 -22.241 1.00 34.38 96 SER A CA 1
ATOM 746 C C . SER A 1 96 ? -22.638 21.423 -21.003 1.00 34.38 96 SER A C 1
ATOM 748 O O . SER A 1 96 ? -22.773 20.208 -20.955 1.00 34.38 96 SER A O 1
ATOM 750 N N . SER A 1 97 ? -22.962 22.255 -20.008 1.00 53.31 97 SER A N 1
ATOM 751 C CA . SER A 1 97 ? -24.124 22.221 -19.107 1.00 53.31 97 SER A CA 1
ATOM 752 C C . SER A 1 97 ? -24.607 20.883 -18.541 1.00 53.31 97 SER A C 1
ATOM 754 O O . SER A 1 97 ? -25.312 20.197 -19.252 1.00 53.31 97 SER A O 1
ATOM 756 N N . PHE A 1 98 ? -24.421 20.632 -17.233 1.00 35.22 98 PHE A N 1
ATOM 757 C CA . PHE A 1 98 ? -25.458 20.111 -16.311 1.00 35.22 98 PHE A CA 1
ATOM 758 C C . PHE A 1 98 ? -25.093 20.459 -14.847 1.00 35.22 98 PHE A C 1
ATOM 760 O O . PHE A 1 98 ? -23.916 20.653 -14.542 1.00 35.22 98 PHE A O 1
ATOM 767 N N . PRO A 1 99 ? -26.090 20.674 -13.966 1.00 42.50 99 PRO A N 1
ATOM 768 C CA . PRO A 1 99 ? -25.966 21.570 -12.819 1.00 42.50 99 PRO A CA 1
ATOM 769 C C . PRO A 1 99 ? -25.154 20.987 -11.660 1.00 42.50 99 PRO A C 1
ATOM 771 O O . PRO A 1 99 ? -25.328 19.837 -11.262 1.00 42.50 99 PRO A O 1
ATOM 774 N N . LEU A 1 100 ? -24.323 21.851 -11.069 1.00 41.56 100 LEU A N 1
ATOM 775 C CA . LEU A 1 100 ? -23.763 21.679 -9.735 1.00 41.56 100 LEU A CA 1
ATOM 776 C C . LEU A 1 100 ? -24.905 21.498 -8.722 1.00 41.56 100 LEU A C 1
ATOM 778 O O . LEU A 1 100 ? -25.518 22.474 -8.296 1.00 41.56 100 LEU A O 1
ATOM 782 N N . THR A 1 101 ? -25.119 20.275 -8.247 1.00 39.28 101 THR A N 1
ATOM 783 C CA . THR A 1 101 ? -25.555 20.066 -6.862 1.00 39.28 101 THR A CA 1
ATOM 784 C C . THR A 1 101 ? -24.313 19.883 -6.010 1.00 39.28 101 THR A C 1
ATOM 786 O O . THR A 1 101 ? -23.804 18.788 -5.794 1.00 39.28 101 THR A O 1
ATOM 789 N N . GLN A 1 102 ? -23.805 21.026 -5.562 1.00 47.34 102 GLN A N 1
ATOM 790 C CA . GLN A 1 102 ? -22.861 21.167 -4.469 1.00 47.34 102 GLN A CA 1
ATOM 791 C C . GLN A 1 102 ? -23.527 20.638 -3.187 1.00 47.34 102 GLN A C 1
ATOM 793 O O . GLN A 1 102 ? -24.200 21.383 -2.482 1.00 47.34 102 GLN A O 1
ATOM 798 N N . GLN A 1 103 ? -23.382 19.345 -2.889 1.00 39.59 103 GLN A N 1
ATOM 799 C CA . GLN A 1 103 ? -23.703 18.811 -1.564 1.00 39.59 103 GLN A CA 1
ATOM 800 C C . GLN A 1 103 ? -22.454 18.864 -0.681 1.00 39.59 103 GLN A C 1
ATOM 802 O O . GLN A 1 103 ? -21.490 18.126 -0.866 1.00 39.59 103 GLN A O 1
ATOM 807 N N . SER A 1 104 ? -22.495 19.846 0.222 1.00 49.88 104 SER A N 1
ATOM 808 C CA . SER A 1 104 ? -21.833 19.950 1.526 1.00 49.88 104 SER A CA 1
ATOM 809 C C . SER A 1 104 ? -20.767 18.888 1.843 1.00 49.88 104 SER A C 1
ATOM 811 O O . SER A 1 104 ? -21.061 17.806 2.337 1.00 49.88 104 SER A O 1
ATOM 813 N N . HIS A 1 105 ? -19.493 19.254 1.672 1.00 47.44 105 HIS A N 1
ATOM 814 C CA . HIS A 1 105 ? -18.366 18.608 2.361 1.00 47.44 105 HIS A CA 1
ATOM 815 C C . HIS A 1 105 ? -18.214 19.108 3.823 1.00 47.44 105 HIS A C 1
ATOM 817 O O . HIS A 1 105 ? -17.170 18.894 4.439 1.00 47.44 105 HIS A O 1
ATOM 823 N N . GLY A 1 106 ? -19.223 19.794 4.384 1.00 50.56 106 GLY A N 1
ATOM 824 C CA . GLY A 1 106 ? -19.216 20.308 5.761 1.00 50.56 106 GLY A CA 1
ATOM 825 C C . GLY A 1 106 ? -19.620 19.258 6.801 1.00 50.56 106 GLY A C 1
ATOM 826 O O . GLY A 1 106 ? -18.961 19.123 7.830 1.00 50.56 106 GLY A O 1
ATOM 827 N N . ASP A 1 107 ? -20.619 18.432 6.483 1.00 56.69 107 ASP A N 1
ATOM 828 C CA . ASP A 1 107 ? -21.228 17.494 7.438 1.00 56.69 107 ASP A CA 1
ATOM 829 C C . ASP A 1 107 ? -20.279 16.371 7.891 1.00 56.69 107 ASP A C 1
ATOM 831 O O . ASP A 1 107 ? -20.338 15.892 9.027 1.00 56.69 107 ASP A O 1
ATOM 835 N N . SER A 1 108 ? -19.347 15.95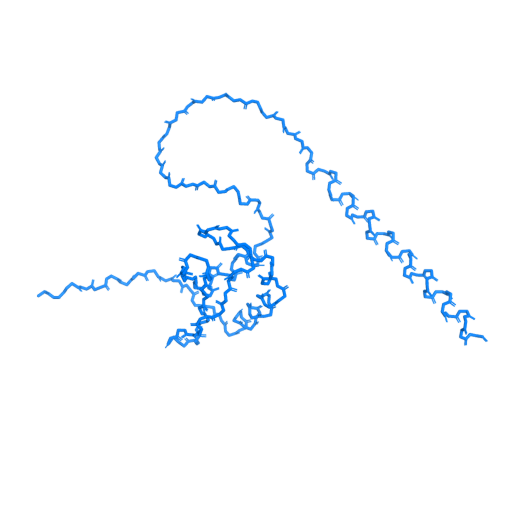0 7.029 1.00 63.62 108 SER A N 1
ATOM 836 C CA . SER A 1 108 ? -18.482 14.802 7.327 1.00 63.62 108 SER A CA 1
ATOM 837 C C . SER A 1 108 ? -17.388 15.122 8.354 1.00 63.62 108 SER A C 1
ATOM 839 O O . SER A 1 108 ? -17.002 14.243 9.125 1.00 63.62 108 SER A O 1
ATOM 841 N N . VAL A 1 109 ? -16.886 16.363 8.394 1.00 75.94 109 VAL A N 1
ATOM 842 C CA . VAL A 1 109 ? -15.831 16.775 9.341 1.00 75.94 109 VAL A CA 1
ATOM 843 C C . VAL A 1 109 ? -16.410 17.010 10.733 1.00 75.94 109 VAL A C 1
ATOM 845 O O . VAL A 1 109 ? -15.791 16.639 11.730 1.00 75.94 109 VAL A O 1
ATOM 848 N N . GLU A 1 110 ? -17.603 17.594 10.813 1.00 77.38 110 GLU A N 1
ATOM 849 C CA . GLU A 1 110 ? -18.307 17.809 12.080 1.00 77.38 110 GLU A CA 1
ATOM 850 C C . GLU A 1 110 ? -18.745 16.484 12.704 1.00 77.38 110 GLU A C 1
ATOM 852 O O . GLU A 1 110 ? -18.528 16.275 13.897 1.00 77.38 110 GLU A O 1
ATOM 857 N N . THR A 1 111 ? -19.214 15.536 11.886 1.00 79.62 111 THR A N 1
ATOM 858 C CA . THR A 1 111 ? -19.524 14.170 12.334 1.00 79.62 111 THR A CA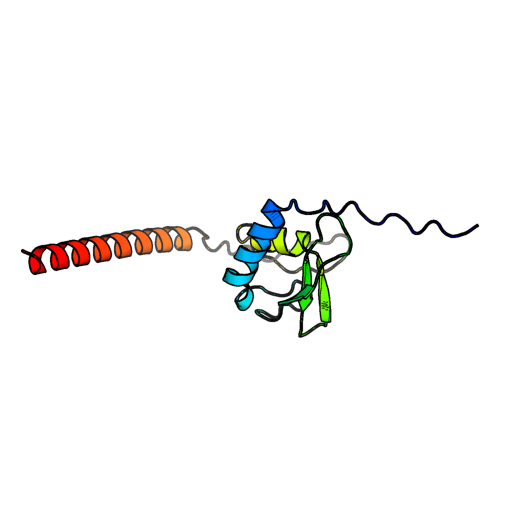 1
ATOM 859 C C . THR A 1 111 ? -18.292 13.470 12.921 1.00 79.62 111 THR A C 1
ATOM 861 O O . THR A 1 111 ? -18.361 12.870 13.993 1.00 79.62 111 THR A O 1
ATOM 864 N N . LEU A 1 112 ? -17.129 13.590 12.268 1.00 85.25 112 LEU A N 1
ATOM 865 C CA . LEU A 1 112 ? -15.867 13.037 12.774 1.00 85.25 112 LEU A CA 1
ATOM 866 C C . LEU A 1 112 ? -15.437 13.685 14.098 1.00 85.25 112 LEU A C 1
ATOM 868 O O . LEU A 1 112 ? -15.000 12.985 15.010 1.00 85.25 112 LEU A O 1
ATOM 872 N N . ARG A 1 113 ? -15.579 15.010 14.232 1.00 87.69 113 ARG A N 1
ATOM 873 C CA . ARG A 1 113 ? -15.269 15.722 15.484 1.00 87.69 113 ARG A CA 1
ATOM 874 C C . ARG A 1 113 ? -16.191 15.292 16.623 1.00 87.69 113 ARG A C 1
ATOM 876 O O . ARG A 1 113 ? -15.701 15.073 17.727 1.00 87.69 113 ARG A O 1
ATOM 883 N N . ALA A 1 114 ? -17.485 15.132 16.350 1.00 86.88 114 ALA A N 1
ATOM 884 C CA . ALA A 1 114 ? -18.452 14.645 17.329 1.00 86.88 114 ALA A CA 1
ATOM 885 C C . ALA A 1 114 ? -18.099 13.228 17.811 1.00 86.88 114 ALA A C 1
ATOM 887 O O . ALA A 1 114 ? -18.078 12.976 19.014 1.00 86.88 114 ALA A O 1
ATOM 888 N N . LEU A 1 115 ? -17.718 12.336 16.890 1.00 91.62 115 LEU A N 1
ATOM 889 C CA . LEU A 1 115 ? -17.314 10.969 17.225 1.00 91.62 115 LEU A CA 1
ATOM 890 C C . LEU A 1 115 ? -16.052 10.931 18.106 1.00 91.62 115 LEU A C 1
ATOM 892 O O . LEU A 1 115 ? -15.982 10.164 19.063 1.00 91.62 115 LEU A O 1
ATOM 896 N N . VAL A 1 116 ? -15.054 11.772 17.809 1.00 92.88 116 VAL A N 1
ATOM 897 C CA . VAL A 1 116 ? -13.817 11.859 18.607 1.00 92.88 116 VAL A CA 1
ATOM 898 C C . VAL A 1 116 ? -14.104 12.331 20.033 1.00 92.88 116 VAL A C 1
ATOM 900 O O . VAL A 1 116 ? -13.543 11.774 20.977 1.00 92.88 116 VAL A O 1
ATOM 903 N N . LEU A 1 117 ? -14.984 13.324 20.197 1.00 92.25 117 LEU A N 1
ATOM 904 C CA . LEU A 1 117 ? -15.378 13.812 21.520 1.00 92.25 117 LEU A CA 1
ATOM 905 C C . LEU A 1 117 ? -16.126 12.739 22.316 1.00 92.25 117 LEU A C 1
ATOM 907 O O . LEU A 1 117 ? -15.804 12.522 23.483 1.00 92.25 117 LEU A O 1
ATOM 911 N N . GLN A 1 118 ? -17.048 12.016 21.675 1.00 92.75 118 GLN A N 1
ATOM 912 C CA . GLN A 1 118 ? -17.778 10.925 22.320 1.00 92.75 118 GLN A CA 1
ATOM 913 C C . GLN A 1 118 ? -16.829 9.817 22.805 1.00 92.75 118 GLN A C 1
ATOM 915 O O . GLN A 1 118 ? -16.905 9.388 23.955 1.00 92.75 118 GLN A O 1
ATOM 920 N N . LEU A 1 119 ? -15.878 9.398 21.965 1.00 93.00 119 LEU A N 1
ATOM 921 C CA . LEU A 1 119 ? -14.894 8.376 22.336 1.00 93.00 119 LEU A CA 1
ATOM 922 C C . LEU A 1 119 ? -13.991 8.825 23.495 1.00 93.00 119 LEU A C 1
ATOM 924 O O . LEU A 1 119 ? -13.624 8.014 24.345 1.00 93.00 119 LEU A O 1
ATOM 928 N N . GLN A 1 120 ? -13.628 10.110 23.561 1.00 92.31 120 GLN A N 1
ATOM 929 C CA . GLN A 1 120 ? -12.863 10.649 24.690 1.00 92.31 120 GLN A CA 1
ATOM 930 C C . GLN A 1 120 ? -13.656 10.620 25.999 1.00 92.31 120 GLN A C 1
ATOM 932 O O . GLN A 1 120 ? -13.082 10.325 27.050 1.00 92.31 120 GLN A O 1
ATOM 937 N N . GLU A 1 121 ? -14.953 10.915 25.950 1.00 92.31 121 GLU A N 1
ATOM 938 C CA . GLU A 1 121 ? -15.822 10.855 27.123 1.00 92.31 121 GLU A CA 1
ATOM 939 C C . GLU A 1 121 ? -15.979 9.419 27.632 1.00 92.31 121 GLU A C 1
ATOM 941 O O . GLU A 1 121 ? -15.774 9.164 28.821 1.00 92.31 121 GLU A O 1
ATOM 946 N N . GLU A 1 122 ? -16.233 8.466 26.731 1.00 91.38 122 GLU A N 1
ATOM 947 C CA . GLU A 1 122 ? -16.324 7.044 27.072 1.00 91.38 122 GLU A CA 1
ATOM 948 C C . GLU A 1 122 ? -15.024 6.535 27.712 1.00 91.38 122 GLU A C 1
ATOM 950 O O . GLU A 1 122 ? -15.058 5.921 28.779 1.00 91.38 122 GLU A O 1
ATOM 955 N N . LEU A 1 123 ? -13.862 6.871 27.138 1.00 92.06 123 LEU A N 1
ATOM 956 C CA . LEU A 1 123 ? -12.564 6.491 27.704 1.00 92.06 123 LEU A CA 1
ATOM 957 C C . LEU A 1 123 ? -12.333 7.073 29.102 1.00 92.06 123 LEU A C 1
ATOM 959 O O . LEU A 1 123 ? -11.838 6.372 29.989 1.00 92.06 123 LEU A O 1
ATOM 963 N N . ASN A 1 124 ? -12.676 8.344 29.316 1.00 91.19 124 ASN A N 1
ATOM 964 C CA . ASN A 1 124 ? -12.525 8.983 30.622 1.00 91.19 124 ASN A CA 1
ATOM 965 C C . ASN A 1 124 ? -13.457 8.363 31.664 1.00 91.19 124 ASN A C 1
ATOM 967 O O . ASN A 1 124 ? -13.029 8.120 32.795 1.00 91.19 124 ASN A O 1
ATOM 971 N N . ARG A 1 125 ? -14.695 8.048 31.276 1.00 89.50 125 ARG A N 1
ATOM 972 C CA . ARG A 1 125 ? -15.655 7.362 32.140 1.00 89.50 125 ARG A CA 1
ATOM 973 C C . ARG A 1 125 ? -15.159 5.972 32.529 1.00 89.50 125 ARG A C 1
ATOM 975 O O . ARG A 1 125 ? -15.076 5.677 33.718 1.00 89.50 125 ARG A O 1
ATOM 982 N N . THR A 1 126 ? -14.748 5.149 31.564 1.00 89.31 126 THR A N 1
ATOM 983 C CA . THR A 1 126 ? -14.208 3.810 31.850 1.00 89.31 126 THR A CA 1
ATOM 984 C C . THR A 1 126 ? -12.951 3.886 32.717 1.00 89.31 126 THR A C 1
ATOM 986 O O . THR A 1 126 ? -12.762 3.076 33.621 1.00 89.31 126 THR A O 1
ATOM 989 N N . LYS A 1 127 ? -12.090 4.887 32.499 1.00 87.62 127 LYS A N 1
ATOM 990 C CA . LYS A 1 127 ? -10.901 5.107 33.332 1.00 87.62 127 LYS A CA 1
ATOM 991 C C . LYS A 1 127 ? -11.265 5.448 34.780 1.00 87.62 127 LYS A C 1
ATOM 993 O O . LYS A 1 127 ? -10.601 4.947 35.687 1.00 87.62 127 LYS A O 1
ATOM 998 N N . ALA A 1 128 ? -12.296 6.263 34.999 1.00 85.44 128 ALA A N 1
ATOM 999 C CA . ALA A 1 128 ? -12.785 6.596 36.335 1.00 85.44 128 ALA A CA 1
ATOM 1000 C C . ALA A 1 128 ? -13.404 5.376 37.040 1.00 85.44 128 ALA A C 1
ATOM 1002 O O . ALA A 1 128 ? -13.080 5.112 38.196 1.00 85.44 128 ALA A O 1
ATOM 1003 N N . GLU A 1 129 ? -14.213 4.584 36.329 1.00 83.62 129 GLU A N 1
ATOM 1004 C CA . GLU A 1 129 ? -14.799 3.338 36.846 1.00 83.62 129 GLU A CA 1
ATOM 1005 C C . GLU A 1 129 ? -13.706 2.319 37.233 1.00 83.62 129 GLU A C 1
ATOM 1007 O O . GLU A 1 129 ? -13.747 1.734 38.315 1.00 83.62 129 GLU A O 1
ATOM 1012 N N . LEU A 1 130 ? -12.659 2.166 36.412 1.00 84.12 130 LEU A N 1
ATOM 1013 C CA . LEU A 1 130 ? -11.510 1.305 36.727 1.00 84.12 130 LEU A CA 1
ATOM 1014 C C . LEU A 1 130 ? -10.663 1.816 37.901 1.00 84.12 130 LEU A C 1
ATOM 1016 O O . LEU A 1 130 ? -10.052 1.010 38.600 1.00 84.12 130 LEU A O 1
ATOM 1020 N N . GLN A 1 131 ? -10.581 3.132 38.110 1.00 80.38 131 GLN A N 1
ATOM 1021 C C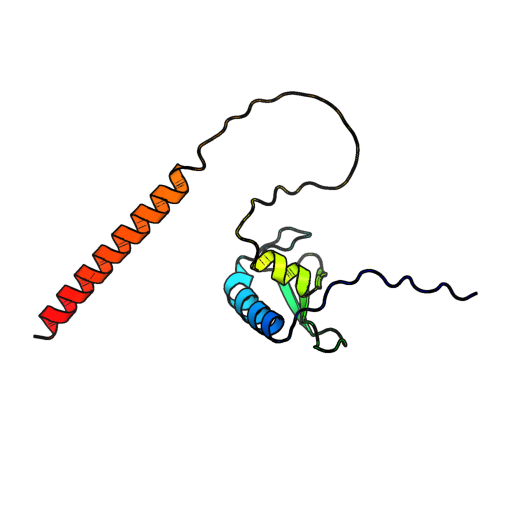A . GLN A 1 131 ? -9.892 3.702 39.271 1.00 80.38 131 GLN A CA 1
ATOM 1022 C C . GLN A 1 131 ? -10.678 3.468 40.562 1.00 80.38 131 GLN A C 1
ATOM 1024 O O . GLN A 1 131 ? -10.067 3.100 41.559 1.00 80.38 131 GLN A O 1
ATOM 1029 N N . GLN A 1 132 ? -12.008 3.600 40.530 1.00 74.31 132 GLN A N 1
ATOM 1030 C CA . GLN A 1 132 ? -12.873 3.295 41.676 1.00 74.31 132 GLN A CA 1
ATOM 1031 C C . GLN A 1 132 ? -12.910 1.801 42.012 1.00 74.31 132 GLN A C 1
ATOM 1033 O O . GLN A 1 132 ? -12.979 1.441 43.177 1.00 74.31 132 GLN A O 1
ATOM 1038 N N . ALA A 1 133 ? -12.816 0.917 41.016 1.00 68.56 133 ALA A N 1
ATOM 1039 C CA . ALA A 1 133 ? -12.725 -0.526 41.249 1.00 68.56 133 ALA A CA 1
ATOM 1040 C C . ALA A 1 133 ? -11.355 -0.982 41.797 1.00 68.56 133 ALA A C 1
ATOM 1042 O O . ALA A 1 133 ? -11.196 -2.141 42.176 1.00 68.56 133 ALA A O 1
ATOM 1043 N N . ARG A 1 134 ? -10.346 -0.101 41.782 1.00 62.78 134 ARG A N 1
ATOM 1044 C CA . ARG A 1 134 ? -8.985 -0.360 42.285 1.00 62.78 134 ARG A CA 1
ATOM 1045 C C . ARG A 1 134 ? -8.709 0.252 43.662 1.00 62.78 134 ARG A C 1
ATOM 1047 O O . ARG A 1 134 ? -7.651 -0.038 44.219 1.00 62.78 134 ARG A O 1
ATOM 1054 N N . SER A 1 135 ? -9.608 1.096 44.166 1.00 53.50 135 SER A N 1
ATOM 1055 C CA . SER A 1 135 ? -9.635 1.614 45.543 1.00 53.50 135 SER A CA 1
ATOM 1056 C C . SER A 1 135 ? -10.505 0.742 46.434 1.00 53.50 135 SER A C 1
ATOM 1058 O O . SER A 1 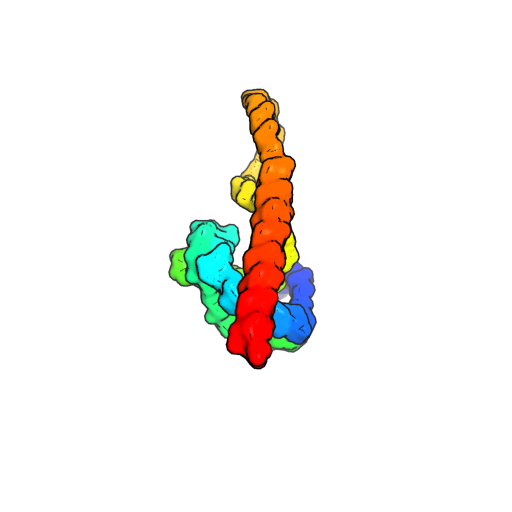135 ? -10.106 0.533 47.597 1.00 53.50 135 SER A O 1
#

Mean predicted aligned error: 17.98 Å

Sequence (135 aa):
MPPSRGRRSTLSHLTPEEILRLSQLFETHRSNFSCMQCHATGTLHRNGHSTGNPPQPSFICKQCSKTHNARTVFETLTKPSQPTDTNDSHSMEISSSFPLTQQSHGDSVETLRALVLQLQEELNRTKAELQQARS

Secondary structure (DSSP, 8-state):
------------PPPHHHHHHHHHHHHHHGGGPBPTTT--BT-EEEEEE-SSSSPPEEEEETTT--EEEHHHHHHHHHS-------------------------SSHHHHHHHHHHHHHHHHHHHHHHHHHHTT-

Organism: NCBI:txid101091

Solvent-accessible surface area (backbone atoms only — not comparable to full-atom values): 8613 Å² total; per-residue (Å²): 137,78,84,75,76,73,86,76,69,90,71,72,74,64,51,73,67,52,50,53,50,39,51,54,53,42,70,76,41,34,70,75,36,52,35,9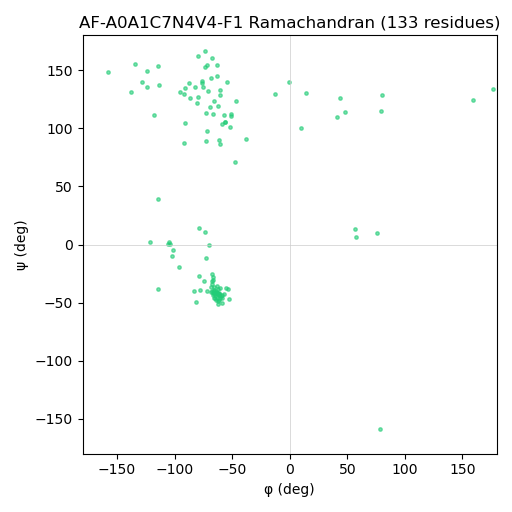7,84,74,62,48,56,41,37,57,41,81,65,55,61,44,96,50,90,69,61,41,49,28,32,29,26,73,83,77,68,50,74,45,53,44,54,64,53,39,52,63,72,66,47,75,89,64,86,76,76,84,74,79,83,82,82,81,89,80,92,79,90,82,83,87,79,81,76,72,83,60,61,64,58,55,52,50,52,51,51,54,53,52,52,53,51,52,51,52,51,53,52,50,54,56,51,62,76,72,107

pLDDT: mean 74.55, std 20.37, range [33.47, 94.31]

Radius of gyration: 22.96 Å; Cα contacts (8 Å, |Δi|>4): 101; chains: 1; bounding box: 50×33×80 Å

Foldseek 3Di:
DPPPPPPPDPPPADDPVLQVVLVVLCVVCLQQDADPPPRDGNQKDWPQFDPDVVTWIWIAGPPPRDIDTRSVSSCVSPDDDDPPPDDDDDDDDDDDDDDDPPDDPPVVVVVVVVVVVVVVVVVVVVVVVVVVVVD